Protein AF-A0A3D4KVC0-F1 (afdb_monomer_lite)

pLDDT: mean 92.29, std 8.0, range [51.38, 98.56]

Radius of gyration: 19.41 Å; chains: 1; bounding box: 47×42×45 Å

Foldseek 3Di:
DPPDDDPDDDPPDDDQDPVNVVVVVVVVVVVVVVCVVVVDDDDDDDPKDFLCVLPPCPCPPCNVVDPFDFDDDPQQDPPPDPDPVSGGGMD

Secondary structure (DSSP, 8-state):
-------SPPTT-----HHHHHHHHHHHHHHHHHHHHTT-------S--BHHHH-SSSSGGGGGG--PEEP-GGG--SSS-SSGGGGEEE-

Sequence (91 aa):
MSDKLIKKPTTGMKDILPQEMEIRDYVERMVTKTYASFGFTRIETPAVEHIENLTSNQGGENEKLIFKIMKRGEKLDIQGASSENDLADSG

Structure (mmCIF, N/CA/C/O backbone):
data_AF-A0A3D4KVC0-F1
#
_entry.id   AF-A0A3D4KVC0-F1
#
loop_
_atom_site.group_PDB
_atom_site.id
_atom_site.type_symbol
_atom_site.label_atom_id
_atom_site.label_alt_id
_atom_site.label_comp_id
_atom_site.label_asym_id
_atom_site.label_entity_id
_atom_site.label_seq_id
_atom_site.pdbx_PDB_ins_code
_atom_site.Cartn_x
_atom_site.Cartn_y
_atom_site.Cartn_z
_atom_site.occupancy
_atom_site.B_iso_or_equiv
_atom_site.auth_seq_id
_atom_site.auth_comp_id
_atom_site.auth_asym_id
_atom_site.auth_atom_id
_atom_site.pdbx_PDB_model_num
ATOM 1 N N . MET A 1 1 ? 22.834 -25.932 3.552 1.00 51.38 1 MET A N 1
ATOM 2 C CA . MET A 1 1 ? 22.908 -24.568 4.114 1.00 51.38 1 MET A CA 1
ATOM 3 C C . MET A 1 1 ? 21.609 -24.352 4.864 1.00 51.38 1 MET A C 1
ATOM 5 O O . MET A 1 1 ? 20.567 -24.564 4.267 1.00 51.38 1 MET A O 1
ATOM 9 N N . SER A 1 2 ? 21.634 -24.103 6.176 1.00 57.56 2 SER A N 1
ATOM 10 C CA . SER A 1 2 ? 20.393 -23.794 6.894 1.00 57.56 2 SER A CA 1
ATOM 11 C C . SER A 1 2 ? 19.995 -22.368 6.527 1.00 57.56 2 SER A C 1
ATOM 13 O O . SER A 1 2 ? 20.642 -21.424 6.990 1.00 57.56 2 SER A O 1
ATOM 15 N N . ASP A 1 3 ? 18.988 -22.215 5.674 1.00 67.69 3 ASP A N 1
ATOM 16 C CA . ASP A 1 3 ? 18.455 -20.906 5.307 1.00 67.69 3 ASP A CA 1
ATOM 17 C C . ASP A 1 3 ? 17.887 -20.235 6.557 1.00 67.69 3 ASP A C 1
ATOM 19 O O . ASP A 1 3 ? 16.820 -20.567 7.076 1.00 67.69 3 ASP A O 1
ATOM 23 N N . LYS A 1 4 ? 18.675 -19.315 7.113 1.00 80.00 4 LYS A N 1
ATOM 24 C CA . LYS A 1 4 ? 18.295 -18.531 8.278 1.00 80.00 4 LYS A CA 1
ATOM 25 C C . LYS A 1 4 ? 17.238 -17.532 7.826 1.00 80.00 4 LYS A C 1
ATOM 27 O O . LYS A 1 4 ? 17.557 -16.571 7.132 1.00 80.00 4 LYS A O 1
ATOM 32 N N . LEU A 1 5 ? 15.996 -17.753 8.246 1.00 84.75 5 LEU A N 1
ATOM 33 C CA . LEU A 1 5 ? 14.894 -16.826 8.000 1.00 84.75 5 LEU A CA 1
ATOM 34 C C . LEU A 1 5 ? 15.264 -15.418 8.485 1.00 84.75 5 LEU A C 1
ATOM 36 O O . LEU A 1 5 ? 15.676 -15.225 9.636 1.00 84.75 5 LEU A O 1
ATOM 40 N N . ILE A 1 6 ? 15.104 -14.438 7.599 1.00 87.62 6 ILE A N 1
ATOM 41 C CA . ILE A 1 6 ? 15.250 -13.024 7.933 1.00 87.62 6 ILE A CA 1
ATOM 42 C C . ILE A 1 6 ? 14.054 -12.646 8.809 1.00 87.62 6 ILE A C 1
ATOM 44 O O . ILE A 1 6 ? 12.913 -12.693 8.368 1.00 87.62 6 ILE A O 1
ATOM 48 N N . LYS A 1 7 ? 14.323 -12.308 10.073 1.00 88.31 7 LYS A N 1
ATOM 49 C CA . LYS A 1 7 ? 13.286 -11.997 11.073 1.00 88.31 7 LYS A CA 1
ATOM 50 C C . LYS A 1 7 ? 12.902 -10.520 11.135 1.00 88.31 7 LYS A C 1
ATOM 52 O O . LYS A 1 7 ? 11.970 -10.175 11.844 1.00 88.31 7 LYS A O 1
ATOM 57 N N 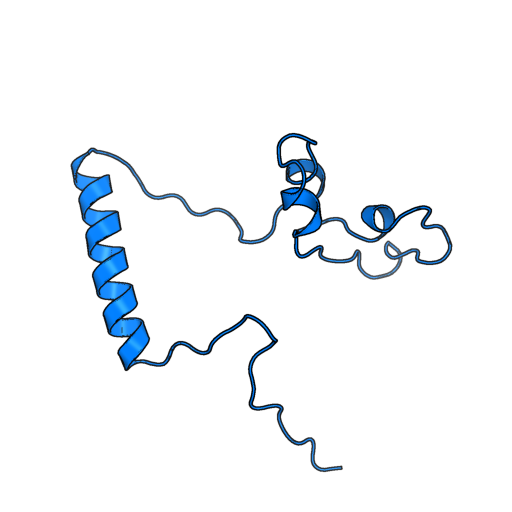. LYS A 1 8 ? 13.672 -9.643 10.486 1.00 90.25 8 LYS A N 1
ATOM 58 C CA . LYS A 1 8 ? 13.423 -8.201 10.487 1.00 90.25 8 LYS A CA 1
ATOM 59 C C . LYS A 1 8 ? 12.596 -7.849 9.246 1.00 90.25 8 LYS A C 1
ATOM 61 O O . LYS A 1 8 ? 13.010 -8.264 8.161 1.00 90.25 8 LYS A O 1
ATOM 66 N N . PRO A 1 9 ? 11.500 -7.082 9.375 1.00 92.56 9 PRO A N 1
ATOM 67 C CA . PRO A 1 9 ? 10.762 -6.604 8.215 1.00 92.56 9 PRO A CA 1
ATOM 68 C C . PRO A 1 9 ? 11.639 -5.696 7.343 1.00 92.56 9 PRO A C 1
ATOM 70 O O . PRO A 1 9 ? 12.649 -5.140 7.796 1.00 92.56 9 PRO A O 1
ATOM 73 N N . THR A 1 10 ? 11.245 -5.546 6.079 1.00 94.50 10 THR A N 1
ATOM 74 C CA . THR A 1 10 ? 11.870 -4.612 5.135 1.00 94.50 10 THR A CA 1
ATOM 75 C C . THR A 1 10 ? 11.972 -3.216 5.749 1.00 94.50 10 THR A C 1
ATOM 77 O O . THR A 1 10 ? 11.078 -2.778 6.470 1.00 94.50 10 THR A O 1
ATOM 80 N N . THR A 1 11 ? 13.067 -2.503 5.478 1.00 94.88 11 THR A N 1
ATOM 81 C CA . THR A 1 11 ? 13.282 -1.137 5.977 1.00 94.88 11 THR A CA 1
ATOM 82 C C . THR A 1 11 ? 12.069 -0.245 5.696 1.00 94.88 11 THR A C 1
ATOM 84 O O . THR A 1 11 ? 11.567 -0.218 4.578 1.00 94.88 11 THR A O 1
ATOM 87 N N . GLY A 1 12 ? 11.605 0.480 6.717 1.00 93.00 12 GLY A N 1
ATOM 88 C CA . GLY A 1 12 ? 10.410 1.328 6.641 1.00 93.00 12 GLY A CA 1
ATOM 89 C C . GLY A 1 12 ? 9.090 0.605 6.939 1.00 93.00 12 GLY A C 1
ATOM 90 O O . GLY A 1 12 ? 8.094 1.277 7.181 1.00 93.00 12 GLY A O 1
ATOM 91 N N . MET A 1 13 ? 9.084 -0.732 7.001 1.00 95.06 13 MET A N 1
ATOM 92 C CA . MET A 1 13 ? 7.908 -1.543 7.335 1.00 95.06 13 MET A CA 1
ATOM 93 C C . MET A 1 13 ? 7.973 -2.042 8.782 1.00 95.06 13 MET A C 1
ATOM 95 O O . MET A 1 13 ? 9.054 -2.210 9.354 1.00 95.06 13 MET A O 1
ATOM 99 N N . LYS A 1 14 ? 6.805 -2.283 9.383 1.00 94.25 14 LYS A N 1
ATOM 100 C CA . LYS A 1 14 ? 6.666 -2.723 10.776 1.00 94.25 14 LYS A CA 1
ATOM 101 C C . LYS A 1 14 ? 5.654 -3.863 10.871 1.00 94.25 14 LYS A C 1
ATOM 103 O O . LYS A 1 14 ? 4.560 -3.749 10.326 1.00 94.25 14 LYS A O 1
ATOM 108 N N . ASP A 1 15 ? 5.997 -4.905 11.623 1.00 94.44 15 ASP A N 1
ATOM 109 C CA . ASP A 1 15 ? 5.026 -5.913 12.050 1.00 94.44 15 ASP A CA 1
ATOM 110 C C . ASP A 1 15 ? 4.078 -5.296 13.083 1.00 94.44 15 ASP A C 1
ATOM 112 O O . ASP A 1 15 ? 4.521 -4.794 14.119 1.00 94.44 15 ASP A O 1
ATOM 116 N N . ILE A 1 16 ? 2.774 -5.333 12.812 1.00 95.88 16 ILE A N 1
ATOM 117 C CA . ILE A 1 16 ? 1.754 -4.881 13.761 1.00 95.88 16 ILE A CA 1
ATOM 118 C C . ILE A 1 16 ? 1.186 -6.119 14.449 1.00 95.88 16 ILE A C 1
ATOM 120 O O . ILE A 1 16 ? 0.485 -6.929 13.843 1.00 95.88 16 ILE A O 1
ATOM 124 N N . LEU A 1 17 ? 1.552 -6.290 15.716 1.00 96.56 17 LEU A N 1
ATOM 125 C CA . LEU A 1 17 ? 1.177 -7.449 16.527 1.00 96.56 17 LEU A CA 1
ATOM 126 C C . LEU A 1 17 ? -0.227 -7.273 17.134 1.00 96.56 17 LEU A C 1
ATOM 128 O O . LEU A 1 17 ? -0.745 -6.155 17.127 1.00 96.56 17 LEU A O 1
ATOM 132 N N . PRO A 1 18 ? -0.850 -8.331 17.697 1.00 98.44 18 PRO A N 1
ATOM 133 C CA . PRO A 1 18 ? -2.255 -8.295 18.114 1.00 98.44 18 PRO A CA 1
ATOM 134 C C . PRO A 1 18 ? -2.641 -7.091 18.983 1.00 98.44 18 PRO A C 1
ATOM 136 O O . PRO A 1 18 ? -3.605 -6.404 18.670 1.00 98.44 18 PRO A O 1
ATOM 139 N N . GLN A 1 19 ? -1.839 -6.761 20.000 1.00 98.19 19 GLN A N 1
ATOM 140 C CA . GLN A 1 19 ? -2.109 -5.618 20.880 1.00 98.19 19 GLN A CA 1
ATOM 141 C C . GLN A 1 19 ? -2.141 -4.276 20.126 1.00 98.19 19 GLN A C 1
ATOM 143 O O . GLN A 1 19 ? -2.953 -3.406 20.426 1.00 98.19 19 GLN A O 1
ATOM 148 N N . GLU A 1 20 ? -1.259 -4.089 19.143 1.00 98.06 20 GLU A N 1
ATOM 149 C CA . GLU A 1 20 ? -1.241 -2.866 18.337 1.00 98.06 20 GLU A CA 1
ATOM 150 C C . GLU A 1 20 ? -2.372 -2.858 17.299 1.00 98.06 20 GLU A C 1
ATOM 152 O O . GLU A 1 20 ? -2.963 -1.806 17.043 1.00 98.06 20 GLU A O 1
ATOM 157 N N . MET A 1 21 ? -2.711 -4.024 16.736 1.00 98.38 21 MET A N 1
ATOM 158 C CA . MET A 1 21 ? -3.841 -4.171 15.816 1.00 98.38 21 MET A CA 1
ATOM 159 C C . MET A 1 21 ? -5.171 -3.847 16.496 1.00 98.38 21 MET A C 1
ATOM 161 O O . MET A 1 21 ? -5.979 -3.133 15.914 1.00 98.38 21 MET A O 1
ATOM 165 N N . GLU A 1 22 ? -5.379 -4.264 17.748 1.00 98.50 22 GLU A N 1
ATOM 166 C CA . GLU A 1 22 ? -6.594 -3.929 18.506 1.00 98.50 22 GLU A CA 1
ATOM 167 C C . GLU A 1 22 ? -6.804 -2.411 18.629 1.00 98.50 22 GLU A C 1
ATOM 169 O O . GLU A 1 22 ? -7.921 -1.905 18.460 1.00 98.50 22 GLU A O 1
ATOM 174 N N . ILE A 1 23 ? -5.720 -1.670 18.879 1.00 98.38 23 ILE A N 1
ATOM 175 C CA . ILE A 1 23 ? -5.741 -0.204 18.958 1.00 98.38 23 ILE A CA 1
ATOM 176 C C . ILE A 1 23 ? -6.025 0.396 17.577 1.00 98.38 23 ILE A C 1
ATOM 178 O O . ILE A 1 23 ? -6.863 1.296 17.458 1.00 98.38 23 ILE A O 1
ATOM 182 N N . ARG A 1 24 ? -5.368 -0.110 16.526 1.00 98.06 24 ARG A N 1
ATOM 183 C CA . ARG A 1 24 ? -5.592 0.332 15.142 1.00 98.06 24 ARG A CA 1
ATOM 184 C C . ARG A 1 24 ? -7.051 0.147 14.728 1.00 98.06 24 ARG A C 1
ATOM 186 O O . ARG A 1 24 ? -7.664 1.098 14.246 1.00 98.06 24 ARG A O 1
ATOM 193 N N . ASP A 1 25 ? -7.619 -1.026 14.983 1.00 98.44 25 ASP A N 1
ATOM 194 C CA . ASP A 1 25 ? -9.001 -1.357 14.639 1.00 98.44 25 ASP A CA 1
ATOM 195 C C . ASP A 1 25 ? -9.996 -0.460 15.380 1.00 98.44 25 ASP A C 1
ATOM 197 O O . ASP A 1 25 ? -11.021 -0.053 14.826 1.00 98.44 25 ASP A O 1
ATOM 201 N N . TYR A 1 26 ? -9.713 -0.121 16.642 1.00 98.50 26 TYR A N 1
ATOM 202 C CA . TYR A 1 26 ? -10.529 0.833 17.389 1.00 98.50 26 TYR A CA 1
ATOM 203 C C . TYR A 1 26 ? -1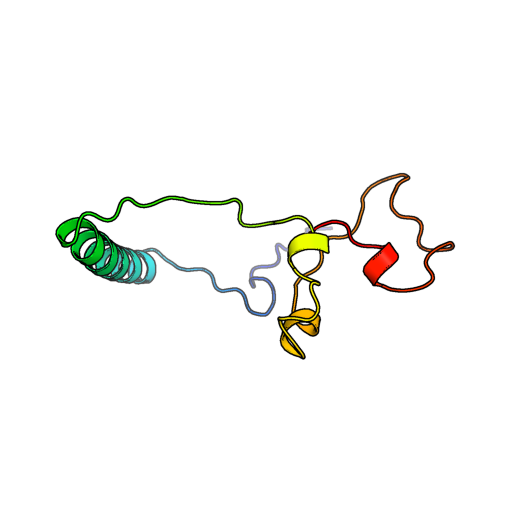0.559 2.208 16.715 1.00 98.50 26 TYR A C 1
ATOM 205 O O . TYR A 1 26 ? -11.644 2.758 16.502 1.00 98.50 26 TYR A O 1
ATOM 213 N N . VAL A 1 27 ? -9.394 2.735 16.333 1.00 98.44 27 VAL A N 1
ATOM 214 C CA . VAL A 1 27 ? -9.289 4.038 15.663 1.00 98.44 27 VAL A CA 1
ATOM 215 C C . VAL A 1 27 ? -9.947 4.003 14.281 1.00 98.44 27 VAL A C 1
ATOM 217 O O . VAL A 1 27 ? -10.751 4.885 13.971 1.00 98.44 27 VAL A O 1
ATOM 220 N N . GLU A 1 28 ? -9.693 2.972 13.473 1.00 98.06 28 GLU A N 1
ATOM 221 C CA . GLU A 1 28 ? -10.290 2.838 12.136 1.00 98.06 28 GLU A CA 1
ATOM 222 C C . GLU A 1 28 ? -11.824 2.773 12.201 1.00 98.06 28 GLU A C 1
ATOM 224 O O . GLU A 1 28 ? -12.515 3.433 11.416 1.00 98.06 28 GLU A O 1
ATOM 229 N N . ARG A 1 29 ? -12.388 2.057 13.183 1.00 98.25 29 ARG A N 1
ATOM 230 C CA . ARG A 1 29 ? -13.843 2.034 13.414 1.00 98.25 29 ARG A CA 1
ATOM 231 C C . ARG A 1 29 ? -14.403 3.405 13.771 1.00 98.25 29 ARG A C 1
ATOM 233 O O . ARG A 1 29 ? -15.497 3.739 13.325 1.00 98.25 29 ARG A O 1
ATOM 240 N N . MET A 1 30 ? -13.696 4.192 14.578 1.00 98.56 30 MET A N 1
ATOM 241 C CA . MET A 1 30 ? -14.143 5.543 14.929 1.00 98.56 30 MET A CA 1
ATOM 242 C C . MET A 1 30 ? -14.162 6.462 13.705 1.00 98.56 30 MET A C 1
ATOM 244 O O . MET A 1 30 ? -15.156 7.155 13.475 1.00 98.56 30 MET A O 1
ATOM 248 N N . VAL A 1 31 ? -13.108 6.417 12.885 1.00 98.12 31 VAL A N 1
ATOM 249 C CA . VAL A 1 31 ? -13.018 7.199 11.643 1.00 98.12 31 VAL A CA 1
ATOM 250 C C . VAL A 1 31 ? -14.146 6.802 10.691 1.00 98.12 31 VAL A C 1
ATOM 252 O O . VAL A 1 31 ? -14.951 7.644 10.297 1.00 98.12 31 VAL A O 1
ATOM 255 N N . THR A 1 32 ? -14.272 5.512 10.381 1.00 97.81 32 THR A N 1
ATOM 256 C CA . THR A 1 32 ? -15.280 5.013 9.430 1.00 97.81 32 THR A CA 1
ATOM 257 C C . THR A 1 32 ? -16.714 5.289 9.884 1.00 97.81 32 THR A C 1
ATOM 259 O O . THR A 1 32 ? -17.520 5.742 9.072 1.00 97.81 32 THR A O 1
ATOM 262 N N . LYS A 1 33 ? -17.038 5.109 11.175 1.00 98.12 33 LYS A N 1
ATOM 263 C CA . LYS A 1 33 ? -18.361 5.465 11.725 1.00 98.12 33 LYS A CA 1
ATOM 264 C C . LYS A 1 33 ? -18.672 6.951 11.588 1.00 98.12 33 LYS A C 1
ATOM 266 O O . LYS A 1 33 ? -19.812 7.296 11.291 1.00 98.12 33 LYS A O 1
ATOM 271 N N . THR A 1 34 ? -17.673 7.808 11.789 1.00 98.44 34 THR A N 1
ATOM 272 C CA . THR A 1 34 ? -17.841 9.256 11.640 1.00 98.44 34 THR A CA 1
ATOM 273 C C . THR A 1 34 ? -18.192 9.598 10.196 1.00 98.44 34 THR A C 1
ATOM 275 O O . THR A 1 34 ? -19.222 10.212 9.963 1.00 98.44 34 THR A O 1
ATOM 278 N N . TYR A 1 35 ? -17.425 9.135 9.205 1.00 98.38 35 TYR A N 1
ATOM 279 C CA . TYR A 1 35 ? -17.758 9.390 7.794 1.00 98.38 35 TYR A CA 1
ATOM 280 C C . TYR A 1 35 ? -19.128 8.815 7.400 1.00 98.38 35 TYR A C 1
ATOM 282 O O . TYR A 1 35 ? -19.904 9.483 6.713 1.00 98.38 35 TYR A O 1
ATOM 290 N N . ALA A 1 36 ? -19.472 7.622 7.890 1.00 98.12 36 ALA A N 1
ATOM 291 C CA . ALA A 1 36 ? -20.776 7.016 7.634 1.00 98.12 36 ALA A CA 1
ATOM 292 C C . ALA A 1 36 ? -21.943 7.858 8.182 1.00 98.12 36 ALA A C 1
ATOM 294 O O . ALA A 1 36 ? -22.983 7.941 7.530 1.00 98.12 36 ALA A O 1
ATOM 295 N N . SER A 1 37 ? -21.788 8.542 9.326 1.00 98.44 37 SER A N 1
ATOM 296 C CA . SER A 1 37 ? -22.853 9.404 9.866 1.00 98.44 37 SER A CA 1
ATOM 297 C C . SER A 1 37 ? -23.118 10.656 9.023 1.00 98.44 37 SER A C 1
ATOM 299 O O . SER A 1 37 ? -24.160 11.281 9.190 1.00 98.44 37 SER A O 1
ATOM 301 N N . PHE A 1 38 ? -22.208 11.011 8.111 1.00 98.44 38 PHE A N 1
ATOM 302 C CA . PHE A 1 38 ? -22.401 12.066 7.108 1.00 98.44 38 PHE A CA 1
ATOM 303 C C . PHE A 1 38 ? -22.859 11.522 5.740 1.00 98.44 38 PHE A C 1
ATOM 305 O O . PHE A 1 38 ? -22.911 12.273 4.770 1.00 98.44 38 PHE A O 1
ATOM 312 N N . GLY A 1 39 ? -23.202 10.232 5.643 1.00 98.25 39 GLY A N 1
ATOM 313 C CA . GLY A 1 39 ? -23.718 9.616 4.416 1.00 98.25 39 GLY A CA 1
ATOM 314 C C . GLY A 1 39 ? -22.648 9.181 3.411 1.00 98.25 39 GLY A C 1
ATOM 315 O O . GLY A 1 39 ? -22.987 8.795 2.293 1.00 98.25 39 GLY A O 1
ATOM 316 N N . PHE A 1 40 ? -21.364 9.210 3.782 1.00 98.50 40 PHE A N 1
ATOM 317 C CA . PHE A 1 40 ? -20.300 8.693 2.923 1.00 98.50 40 PHE A CA 1
ATOM 318 C C . PHE A 1 40 ? -20.270 7.163 2.935 1.00 98.50 40 PHE A C 1
ATOM 320 O O . PHE A 1 40 ? -20.496 6.522 3.962 1.00 98.50 40 PHE A O 1
ATOM 327 N N . THR A 1 41 ? -19.927 6.580 1.786 1.00 97.62 41 THR A N 1
ATOM 328 C CA . THR A 1 41 ? -19.709 5.137 1.632 1.00 97.62 41 THR A CA 1
ATOM 329 C C . THR A 1 41 ? -18.233 4.873 1.374 1.00 97.62 41 THR A C 1
ATOM 331 O O . THR A 1 41 ? -17.605 5.562 0.572 1.00 97.62 41 THR A O 1
ATOM 334 N N . ARG A 1 42 ? -17.670 3.879 2.066 1.00 96.12 42 ARG A N 1
ATOM 335 C CA . ARG A 1 42 ? -16.277 3.469 1.874 1.00 96.12 42 ARG A CA 1
ATOM 336 C C . ARG A 1 42 ? -16.120 2.772 0.522 1.00 96.12 42 ARG A C 1
ATOM 338 O O . ARG A 1 42 ? -16.907 1.891 0.192 1.00 96.12 42 ARG A O 1
ATOM 345 N N . ILE A 1 43 ? -15.060 3.126 -0.194 1.00 96.81 43 ILE A N 1
ATOM 346 C CA . ILE A 1 43 ? -14.520 2.352 -1.313 1.00 96.81 43 ILE A CA 1
ATOM 347 C C . ILE A 1 43 ? -13.084 1.945 -0.979 1.00 96.81 43 ILE A C 1
ATOM 349 O O . ILE A 1 43 ? -12.454 2.533 -0.097 1.00 96.81 43 ILE A O 1
ATOM 353 N N . GLU A 1 44 ? -12.580 0.942 -1.679 1.00 96.19 44 GLU A N 1
ATOM 354 C CA . GLU A 1 44 ? -11.174 0.554 -1.664 1.00 96.19 44 GLU A CA 1
ATOM 355 C C . GLU A 1 44 ? -10.699 0.491 -3.115 1.00 96.19 44 GLU A C 1
ATOM 357 O O . GLU A 1 44 ? -11.445 0.069 -4.001 1.00 96.19 44 GLU A O 1
ATOM 362 N N . THR A 1 45 ? -9.469 0.928 -3.347 1.00 96.06 45 THR A N 1
ATOM 363 C CA . THR A 1 45 ? -8.762 0.783 -4.617 1.00 96.06 45 THR A CA 1
ATOM 364 C C . THR A 1 45 ? -7.549 -0.119 -4.398 1.00 96.06 45 THR A C 1
ATOM 366 O O . THR A 1 45 ? -7.081 -0.243 -3.262 1.00 96.06 45 THR A O 1
ATOM 369 N N . PRO A 1 46 ? -7.014 -0.754 -5.452 1.00 96.94 46 PRO A N 1
ATOM 370 C CA . PRO A 1 46 ? -5.760 -1.485 -5.350 1.00 96.94 46 PRO A CA 1
ATOM 371 C C . PRO A 1 46 ? -4.643 -0.639 -4.717 1.00 96.94 46 PRO A C 1
ATOM 373 O O . PRO A 1 46 ? -4.571 0.571 -4.912 1.00 96.94 46 PRO A O 1
ATOM 376 N N . ALA A 1 47 ? -3.748 -1.292 -3.971 1.00 94.69 47 ALA A N 1
ATOM 377 C CA . ALA A 1 47 ? -2.589 -0.636 -3.357 1.00 94.69 47 ALA A CA 1
ATOM 378 C C . ALA A 1 47 ? -1.489 -0.256 -4.367 1.00 94.69 47 ALA A C 1
ATOM 380 O O . ALA A 1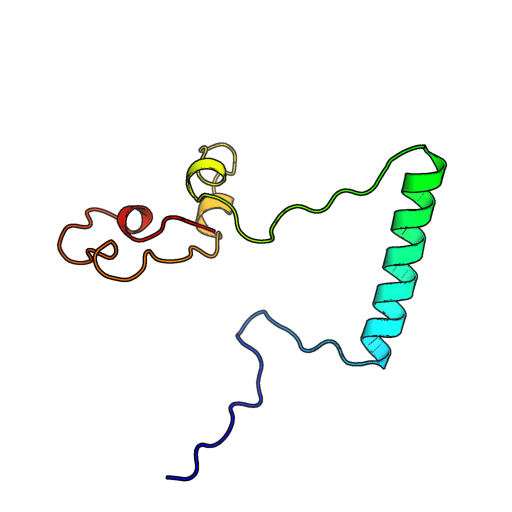 47 ? -0.525 0.399 -3.989 1.00 94.69 47 ALA A O 1
ATOM 381 N N . VAL A 1 48 ? -1.619 -0.723 -5.610 1.00 96.12 48 VAL A N 1
ATOM 382 C CA . VAL A 1 48 ? -0.688 -0.513 -6.718 1.00 96.12 48 VAL A CA 1
ATOM 383 C C . VAL A 1 48 ? -1.487 0.012 -7.900 1.00 96.12 48 VAL A C 1
ATOM 385 O O . VAL A 1 48 ? -2.518 -0.570 -8.246 1.00 96.12 48 VAL A O 1
ATOM 388 N N . GLU A 1 49 ? -0.982 1.058 -8.536 1.00 94.94 49 GLU A N 1
ATOM 389 C CA . GLU A 1 49 ? -1.599 1.716 -9.685 1.00 94.94 49 GLU A CA 1
ATOM 390 C C . GLU A 1 49 ? -0.634 1.775 -10.876 1.00 94.94 49 GLU A C 1
ATOM 392 O O . GLU A 1 49 ? 0.572 1.540 -10.756 1.00 94.94 49 GLU A O 1
ATOM 397 N N . HIS A 1 50 ? -1.164 2.091 -12.061 1.00 93.31 50 HIS A N 1
ATOM 398 C CA . HIS A 1 50 ? -0.326 2.349 -13.232 1.00 93.31 50 HIS A CA 1
ATOM 399 C C . HIS A 1 50 ? 0.593 3.544 -12.978 1.00 93.31 50 HIS A C 1
ATOM 401 O O . HIS A 1 50 ? 0.129 4.609 -12.568 1.00 93.31 50 HIS A O 1
ATOM 407 N N . ILE A 1 51 ? 1.887 3.395 -13.283 1.00 91.88 51 ILE A N 1
ATOM 408 C CA . ILE A 1 51 ? 2.882 4.437 -12.982 1.00 91.88 51 ILE A CA 1
ATOM 409 C C . ILE A 1 51 ? 2.549 5.777 -13.657 1.00 91.88 51 ILE A C 1
ATOM 411 O O . ILE A 1 51 ? 2.757 6.835 -13.073 1.00 91.88 51 ILE A O 1
ATOM 415 N N . GLU A 1 52 ? 1.932 5.727 -14.839 1.00 90.12 52 GLU A N 1
ATOM 416 C CA . GLU A 1 52 ? 1.487 6.890 -15.615 1.00 90.12 52 GLU A CA 1
ATOM 417 C C . GLU A 1 52 ? 0.463 7.757 -14.861 1.00 90.12 52 GLU A C 1
ATOM 419 O O . GLU A 1 52 ? 0.455 8.977 -15.016 1.00 90.12 52 GLU A O 1
ATOM 424 N N . ASN A 1 53 ? -0.360 7.151 -13.995 1.00 90.31 53 ASN A N 1
ATOM 425 C CA . ASN A 1 53 ? -1.324 7.874 -13.159 1.00 90.31 53 ASN A CA 1
ATOM 426 C C . ASN A 1 53 ? -0.644 8.604 -11.989 1.00 90.31 53 ASN A C 1
ATOM 428 O O . ASN A 1 53 ? -1.211 9.548 -11.438 1.00 90.31 53 ASN A O 1
ATOM 432 N N . LEU A 1 54 ? 0.559 8.170 -11.600 1.00 89.75 54 LEU A N 1
ATOM 433 C CA . LEU A 1 54 ? 1.291 8.684 -10.442 1.00 89.75 54 LEU A CA 1
ATOM 434 C C . LEU A 1 54 ? 2.367 9.713 -10.829 1.00 89.75 54 LEU A C 1
ATOM 436 O O . LEU A 1 54 ? 2.743 10.537 -9.998 1.00 89.75 54 LEU A O 1
ATOM 440 N N . THR A 1 55 ? 2.835 9.709 -12.082 1.00 87.00 55 THR A N 1
ATOM 441 C CA . THR A 1 55 ? 3.879 10.617 -12.598 1.00 87.00 55 THR A CA 1
ATOM 442 C C . THR A 1 55 ? 3.298 11.712 -13.500 1.00 87.00 55 THR A C 1
ATOM 444 O O . THR A 1 55 ? 3.643 11.822 -14.679 1.00 87.00 55 THR A O 1
ATOM 447 N N . SER A 1 56 ? 2.356 12.499 -12.975 1.00 80.31 56 SER A N 1
ATOM 448 C CA . SER A 1 56 ? 1.624 13.524 -13.740 1.00 80.31 56 SER A CA 1
ATOM 449 C C . SER A 1 56 ? 2.244 14.930 -13.671 1.00 80.31 56 SER A C 1
ATOM 451 O O . SER A 1 56 ? 1.651 15.888 -14.172 1.00 80.31 56 SER A O 1
A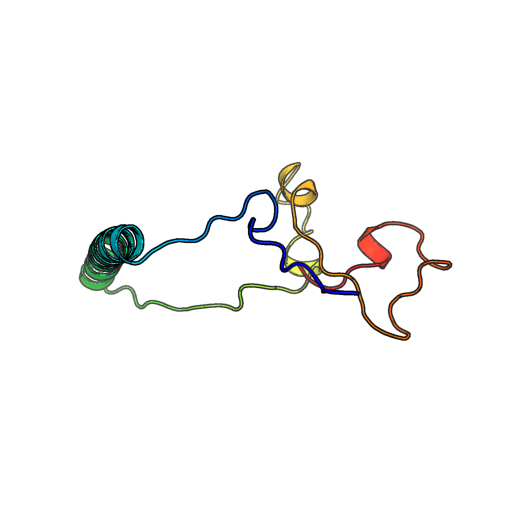TOM 453 N N . ASN A 1 57 ? 3.427 15.078 -13.060 1.00 76.88 57 ASN A N 1
ATOM 454 C CA . ASN A 1 57 ? 4.071 16.346 -12.688 1.00 76.88 57 ASN A CA 1
ATOM 455 C C . ASN A 1 57 ? 3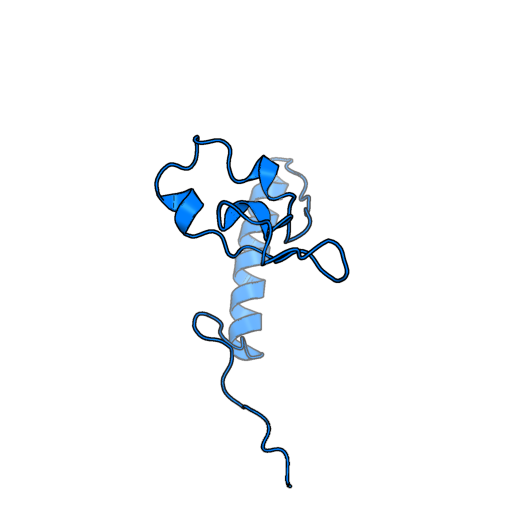.253 17.230 -11.724 1.00 76.88 57 ASN A C 1
ATOM 457 O O . ASN A 1 57 ? 3.634 18.375 -11.466 1.00 76.88 57 ASN A O 1
ATOM 461 N N . GLN A 1 58 ? 2.146 16.729 -11.167 1.00 82.88 58 GLN A N 1
ATOM 462 C CA . GLN A 1 58 ? 1.372 17.434 -10.140 1.00 82.88 58 GLN A CA 1
ATOM 463 C C . GLN A 1 58 ? 1.879 17.143 -8.723 1.00 82.88 58 GLN A C 1
ATOM 465 O O . GLN A 1 58 ? 1.619 17.926 -7.808 1.00 82.88 58 GLN A O 1
ATOM 470 N N . GLY A 1 59 ? 2.620 16.048 -8.529 1.00 80.19 59 GLY A N 1
ATOM 471 C CA . GLY A 1 59 ? 3.154 15.643 -7.228 1.00 80.19 59 GLY A CA 1
ATOM 472 C C . GLY A 1 59 ? 4.486 16.305 -6.858 1.00 80.19 59 GLY A C 1
ATOM 473 O O . GLY A 1 59 ? 4.941 16.166 -5.721 1.00 80.19 59 GLY A O 1
ATOM 474 N N . GLY A 1 60 ? 5.119 17.031 -7.785 1.00 86.94 60 GLY A N 1
ATOM 475 C CA . GLY A 1 60 ? 6.389 17.719 -7.550 1.00 86.94 60 GLY A CA 1
ATOM 476 C C . GLY A 1 60 ? 7.495 16.761 -7.097 1.00 86.94 60 GLY A C 1
ATOM 477 O O . GLY A 1 60 ? 7.722 15.716 -7.702 1.00 86.94 60 GLY A O 1
ATOM 478 N N . GLU A 1 61 ? 8.195 17.100 -6.012 1.00 87.31 61 GLU A N 1
ATOM 479 C CA . GLU A 1 61 ? 9.276 16.256 -5.481 1.00 87.31 61 GLU A CA 1
ATOM 480 C C . GLU A 1 61 ? 8.789 14.903 -4.938 1.00 87.31 61 GLU A C 1
ATOM 482 O O . GLU A 1 61 ? 9.573 13.955 -4.904 1.00 87.31 61 GLU A O 1
ATOM 487 N N . ASN A 1 62 ? 7.504 14.775 -4.587 1.00 87.31 62 ASN A N 1
ATOM 488 C CA . ASN A 1 62 ? 6.956 13.533 -4.037 1.00 87.31 62 ASN A CA 1
ATOM 489 C C . ASN A 1 62 ? 6.926 12.394 -5.064 1.00 87.31 62 ASN A C 1
ATOM 491 O O . ASN A 1 62 ? 7.014 11.233 -4.674 1.00 87.31 62 ASN A O 1
ATOM 495 N N . GLU A 1 63 ? 6.874 12.695 -6.366 1.00 87.31 63 GLU A N 1
ATOM 496 C CA . GLU A 1 63 ? 6.891 11.665 -7.419 1.00 87.31 63 GLU A CA 1
ATOM 497 C C . GLU A 1 63 ? 8.2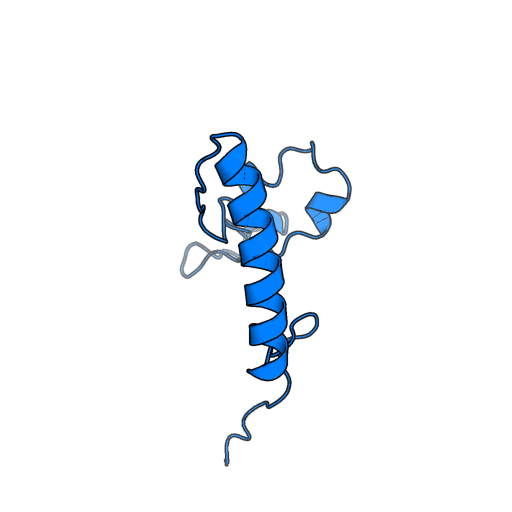07 10.871 -7.422 1.00 87.31 63 GLU A C 1
ATOM 499 O O . GLU A 1 63 ? 8.247 9.702 -7.805 1.00 87.31 63 GLU A O 1
ATOM 504 N N . LYS A 1 64 ? 9.293 11.469 -6.916 1.00 87.00 64 LYS A N 1
ATOM 505 C CA . LYS A 1 64 ? 10.589 10.792 -6.758 1.00 87.00 64 LYS A CA 1
ATOM 506 C C . LYS A 1 64 ? 10.606 9.790 -5.600 1.00 87.00 64 LYS A C 1
ATOM 508 O O . LYS A 1 64 ? 11.549 9.012 -5.501 1.00 87.00 64 LYS A O 1
ATOM 513 N N . LEU A 1 65 ? 9.605 9.824 -4.718 1.00 91.31 65 LEU A N 1
ATOM 514 C CA . LEU A 1 65 ? 9.496 8.954 -3.543 1.00 91.31 65 LEU A CA 1
ATOM 515 C C . LEU A 1 65 ? 8.589 7.734 -3.785 1.00 91.31 65 LEU A C 1
ATOM 517 O O . LEU A 1 65 ? 8.394 6.936 -2.869 1.00 91.31 65 LEU A O 1
ATOM 521 N N . ILE A 1 66 ? 8.038 7.582 -4.995 1.00 92.00 66 ILE A N 1
ATOM 522 C CA . ILE A 1 66 ? 7.185 6.446 -5.366 1.00 92.00 66 ILE A CA 1
ATOM 523 C C . ILE A 1 66 ? 8.004 5.152 -5.334 1.00 92.00 66 ILE A C 1
ATOM 525 O O . ILE A 1 66 ? 9.083 5.065 -5.927 1.00 92.00 66 ILE A O 1
ATOM 529 N N . PHE A 1 67 ? 7.465 4.117 -4.685 1.00 93.31 67 PHE A N 1
ATOM 530 C CA . PHE A 1 67 ? 8.020 2.771 -4.776 1.00 93.31 67 PHE A CA 1
ATOM 531 C C . PHE A 1 67 ? 7.619 2.146 -6.115 1.00 93.31 67 PHE A C 1
ATOM 533 O O . PHE A 1 67 ? 6.561 1.540 -6.246 1.00 93.31 67 PHE A O 1
ATOM 540 N N . LYS A 1 68 ? 8.467 2.308 -7.131 1.00 93.88 68 LYS A N 1
ATOM 541 C CA . LYS A 1 68 ? 8.188 1.783 -8.469 1.00 93.88 68 LYS A CA 1
ATOM 542 C C . LYS A 1 68 ? 8.365 0.270 -8.530 1.00 93.88 68 LYS A C 1
ATOM 544 O O . LYS A 1 68 ? 9.355 -0.285 -8.049 1.00 93.88 68 LYS A O 1
ATOM 549 N N . ILE A 1 69 ? 7.427 -0.388 -9.197 1.00 95.69 69 ILE A N 1
ATOM 550 C CA . ILE A 1 69 ? 7.459 -1.818 -9.479 1.00 95.69 69 ILE A CA 1
ATOM 551 C C . ILE A 1 69 ? 7.957 -2.011 -10.908 1.00 95.69 69 ILE A C 1
ATOM 553 O O . ILE A 1 69 ? 7.399 -1.480 -11.869 1.00 95.69 69 ILE A O 1
ATOM 557 N N . MET A 1 70 ? 9.037 -2.778 -11.036 1.00 96.75 70 MET A N 1
ATOM 558 C CA . MET A 1 70 ? 9.660 -3.051 -12.325 1.00 96.75 70 MET A CA 1
ATOM 559 C C . MET A 1 70 ? 8.795 -3.968 -13.192 1.00 96.75 70 MET A C 1
ATOM 561 O O . MET A 1 70 ? 8.158 -4.907 -12.698 1.00 96.75 70 MET A O 1
ATOM 565 N N . LYS A 1 71 ? 8.884 -3.752 -14.508 1.00 96.19 71 LYS A N 1
ATOM 566 C CA . LYS A 1 71 ? 8.389 -4.677 -15.530 1.00 96.19 71 LYS A CA 1
ATOM 567 C C . LYS A 1 71 ? 8.966 -6.076 -15.288 1.00 96.19 71 LYS A C 1
ATOM 569 O O . LYS A 1 71 ? 10.029 -6.246 -14.690 1.00 96.19 71 LYS A O 1
ATOM 574 N N . ARG A 1 72 ? 8.274 -7.106 -15.777 1.00 95.12 72 ARG A N 1
ATOM 575 C CA . ARG A 1 72 ? 8.681 -8.514 -15.618 1.00 95.12 72 ARG A CA 1
ATOM 576 C C . ARG A 1 72 ? 8.873 -9.210 -16.960 1.00 95.12 72 ARG A C 1
ATOM 578 O O . ARG A 1 72 ? 8.193 -8.892 -17.934 1.00 95.12 72 ARG A O 1
ATOM 585 N N . GLY A 1 73 ? 9.742 -10.221 -16.969 1.00 95.31 73 GLY A N 1
ATOM 586 C CA . GLY A 1 73 ? 10.015 -11.045 -18.148 1.00 95.31 73 GLY A CA 1
ATOM 587 C C . GLY A 1 73 ? 10.615 -10.230 -19.291 1.00 95.31 73 GLY A C 1
ATOM 588 O O . GLY A 1 73 ? 11.374 -9.298 -19.052 1.00 95.31 73 GLY A O 1
ATOM 589 N N . GLU A 1 74 ? 10.234 -10.552 -20.525 1.00 92.94 74 GLU A N 1
ATOM 590 C CA . GLU A 1 74 ? 10.741 -9.901 -21.745 1.00 92.94 74 GLU A CA 1
ATOM 591 C C . GLU A 1 74 ? 10.452 -8.393 -21.811 1.00 92.94 74 GLU A C 1
ATOM 593 O O . GLU A 1 74 ? 11.133 -7.667 -22.523 1.00 92.94 74 GLU A O 1
ATOM 598 N N . LYS A 1 75 ? 9.466 -7.900 -21.047 1.00 92.94 75 LYS A N 1
ATOM 599 C CA . LYS A 1 75 ? 9.162 -6.463 -20.968 1.00 92.94 75 LYS A CA 1
ATOM 600 C C . LYS A 1 75 ? 10.206 -5.673 -20.179 1.00 92.94 75 LYS A C 1
ATOM 602 O O . LYS A 1 75 ? 10.224 -4.448 -20.274 1.00 92.94 75 LYS A O 1
ATOM 607 N N . LEU A 1 76 ? 11.018 -6.344 -19.361 1.00 96.12 76 LEU A N 1
ATOM 608 C CA . LEU A 1 76 ? 12.093 -5.705 -18.619 1.00 96.12 76 LEU A CA 1
ATOM 609 C C . LEU A 1 76 ? 13.355 -5.648 -19.483 1.00 96.12 76 LEU A C 1
ATOM 611 O O . LEU A 1 76 ? 14.207 -6.532 -19.411 1.00 96.12 76 LEU A O 1
ATOM 615 N N . ASP A 1 77 ? 13.472 -4.592 -20.282 1.00 95.44 77 ASP A N 1
ATOM 616 C CA . ASP A 1 77 ? 14.668 -4.326 -21.078 1.00 95.44 77 ASP A CA 1
ATOM 617 C C . ASP A 1 77 ? 15.561 -3.291 -20.387 1.00 95.44 77 ASP A C 1
ATOM 619 O O . ASP A 1 77 ? 15.347 -2.084 -20.476 1.00 95.44 77 ASP A O 1
ATOM 623 N N . ILE A 1 78 ? 16.579 -3.783 -19.680 1.00 94.19 78 ILE A N 1
ATOM 624 C CA . ILE A 1 78 ? 17.558 -2.935 -18.990 1.00 94.19 78 ILE A CA 1
ATOM 625 C C . ILE A 1 78 ? 18.528 -2.280 -19.980 1.00 94.19 78 ILE A C 1
ATOM 627 O O . ILE A 1 78 ? 19.021 -1.187 -19.717 1.00 94.19 78 ILE A O 1
ATOM 631 N N . GLN A 1 79 ? 18.821 -2.933 -21.107 1.00 94.31 79 GLN A N 1
ATOM 632 C CA . GLN A 1 79 ? 19.830 -2.452 -22.054 1.00 94.31 79 GLN A CA 1
ATOM 633 C C . GLN A 1 79 ? 19.275 -1.352 -22.961 1.00 94.31 79 GLN A C 1
ATOM 635 O O . GLN A 1 79 ? 20.012 -0.434 -23.317 1.00 94.31 79 GLN A O 1
ATOM 640 N N . GLY A 1 80 ? 17.992 -1.437 -23.317 1.00 93.12 80 GLY A N 1
ATOM 641 C CA . GLY A 1 80 ? 17.291 -0.432 -24.116 1.00 93.12 80 GLY A CA 1
ATOM 642 C C . GLY A 1 80 ? 16.726 0.749 -23.320 1.00 93.12 80 GLY A C 1
ATOM 643 O O . GLY A 1 80 ? 16.246 1.709 -23.925 1.00 93.12 80 GLY A O 1
ATOM 644 N N . ALA A 1 81 ? 16.768 0.712 -21.985 1.00 94.00 81 ALA A N 1
ATOM 645 C CA . ALA A 1 81 ? 16.226 1.780 -21.150 1.00 94.00 81 ALA A CA 1
ATOM 646 C C . ALA A 1 81 ? 17.070 3.061 -21.230 1.00 94.00 81 ALA A C 1
ATOM 648 O O . ALA A 1 81 ? 18.281 3.048 -21.009 1.00 94.00 81 ALA A O 1
ATOM 649 N N . SER A 1 82 ? 16.411 4.189 -21.499 1.00 92.94 82 SER A N 1
ATOM 650 C CA . SER A 1 82 ? 17.030 5.523 -21.488 1.00 92.94 82 SER A CA 1
ATOM 651 C C . SER A 1 82 ? 16.929 6.189 -20.113 1.00 92.94 82 SER A C 1
ATOM 653 O O . SER A 1 82 ? 17.704 7.090 -19.790 1.00 92.94 82 SER A O 1
ATOM 655 N N . SER A 1 83 ? 15.973 5.753 -19.293 1.00 88.44 83 SER A N 1
ATOM 656 C CA . SER A 1 83 ? 15.730 6.240 -17.941 1.00 88.44 83 SER A CA 1
ATOM 657 C C . SER A 1 83 ? 15.142 5.147 -17.042 1.00 88.44 83 SER A C 1
ATOM 659 O O . SER A 1 83 ? 14.632 4.133 -17.511 1.00 88.44 83 SER A O 1
ATOM 661 N N . GLU A 1 84 ? 15.150 5.377 -15.728 1.00 84.19 84 GLU A N 1
ATOM 662 C CA . GLU A 1 84 ? 14.513 4.484 -14.748 1.00 84.19 84 GLU A CA 1
ATOM 663 C C . GLU A 1 84 ? 13.009 4.290 -15.016 1.00 84.19 84 GLU A C 1
ATOM 665 O O . GLU A 1 84 ? 12.466 3.212 -14.781 1.00 84.19 84 GLU A O 1
ATOM 670 N N . ASN A 1 85 ? 12.338 5.311 -15.556 1.00 84.38 85 ASN A N 1
ATOM 671 C CA . ASN A 1 85 ? 10.911 5.243 -15.870 1.00 84.38 85 ASN A CA 1
ATOM 672 C C . ASN A 1 85 ? 10.606 4.233 -16.984 1.00 84.38 85 ASN A C 1
ATOM 674 O O . ASN A 1 85 ? 9.499 3.709 -17.037 1.00 84.38 85 ASN A O 1
ATOM 678 N N . ASP A 1 86 ? 11.586 3.889 -17.822 1.00 91.62 86 ASP A N 1
ATOM 679 C CA . ASP A 1 86 ? 11.404 2.878 -18.866 1.00 91.62 86 ASP A CA 1
ATOM 680 C C . ASP A 1 86 ? 11.345 1.455 -18.285 1.00 91.62 86 ASP A C 1
ATOM 682 O O . ASP A 1 86 ? 10.864 0.529 -18.946 1.00 91.62 86 ASP A O 1
ATOM 686 N N . LEU A 1 87 ? 11.799 1.273 -17.040 1.00 94.62 87 LEU A N 1
ATOM 687 C CA . LEU A 1 87 ? 11.920 -0.027 -16.377 1.00 94.62 87 LEU A CA 1
ATOM 688 C C . LEU A 1 87 ? 10.712 -0.394 -15.512 1.00 94.62 87 LEU A C 1
ATOM 690 O O . LEU A 1 87 ? 10.579 -1.562 -15.145 1.00 94.62 87 LEU A O 1
ATOM 694 N N . ALA A 1 88 ? 9.839 0.560 -15.193 1.00 94.81 88 ALA A N 1
ATOM 695 C CA . ALA A 1 88 ? 8.682 0.365 -14.321 1.00 94.81 88 ALA A CA 1
ATOM 696 C C . ALA A 1 88 ? 7.365 0.615 -15.061 1.00 94.81 88 ALA A C 1
ATOM 698 O O . ALA A 1 88 ? 7.298 1.445 -15.964 1.00 94.81 88 ALA A O 1
ATOM 699 N N . ASP A 1 89 ? 6.316 -0.116 -14.690 1.00 94.31 89 ASP A N 1
ATOM 700 C CA . ASP A 1 89 ? 4.959 0.055 -15.230 1.00 94.31 89 ASP A CA 1
ATOM 701 C C . ASP A 1 89 ? 3.886 0.182 -14.135 1.00 94.31 89 ASP A C 1
ATOM 703 O O . ASP A 1 89 ? 2.705 0.386 -14.428 1.00 94.31 89 ASP A O 1
ATOM 707 N N . SER A 1 90 ? 4.275 0.106 -12.861 1.00 94.81 90 SER A N 1
ATOM 708 C CA . SER A 1 90 ? 3.376 0.293 -11.721 1.00 94.81 90 SER A CA 1
ATOM 709 C C . SER A 1 90 ? 4.092 0.943 -10.536 1.00 94.81 90 SER A C 1
ATOM 711 O O . SER A 1 90 ? 5.327 0.958 -10.484 1.00 94.81 90 SER A O 1
ATOM 713 N N . GLY A 1 91 ? 3.327 1.471 -9.586 1.00 92.25 91 GLY A N 1
ATOM 714 C CA . GLY A 1 91 ? 3.826 2.059 -8.341 1.00 92.25 91 GLY A CA 1
ATOM 715 C C . GLY A 1 91 ? 2.745 2.199 -7.286 1.00 92.25 91 GLY A C 1
ATOM 716 O O . GLY A 1 91 ? 1.586 1.829 -7.582 1.00 92.25 91 GLY A O 1
#